Protein AF-A0A3Q9WIP5-F1 (afdb_monomer_lite)

pLDDT: mean 89.81, std 12.36, range [45.12, 98.06]

Structure (mmCIF, N/CA/C/O backbone):
data_AF-A0A3Q9WIP5-F1
#
_entry.id   AF-A0A3Q9WIP5-F1
#
loop_
_atom_site.group_PDB
_atom_site.id
_atom_site.type_symbol
_atom_site.label_atom_id
_atom_site.label_alt_id
_atom_site.label_comp_id
_atom_site.label_asym_id
_atom_site.label_entity_id
_atom_site.label_seq_id
_atom_site.pdbx_PDB_ins_code
_atom_site.Cartn_x
_atom_site.Cartn_y
_atom_site.Cartn_z
_atom_site.occupancy
_atom_site.B_iso_or_equiv
_atom_site.auth_seq_id
_atom_site.auth_comp_id
_atom_site.auth_asym_id
_atom_site.auth_atom_id
_atom_site.pdbx_PDB_model_num
ATOM 1 N N . MET A 1 1 ? 2.973 13.047 14.147 1.00 82.44 1 MET A N 1
ATOM 2 C CA . MET A 1 1 ? 2.414 11.736 13.759 1.00 82.44 1 MET A CA 1
ATOM 3 C C . MET A 1 1 ? 3.281 10.650 14.384 1.00 82.44 1 MET A C 1
ATOM 5 O O . MET A 1 1 ? 4.439 10.556 13.992 1.00 82.44 1 MET A O 1
ATOM 9 N N . PRO A 1 2 ? 2.808 9.922 15.409 1.00 92.81 2 PRO A N 1
ATOM 10 C CA . PRO A 1 2 ? 3.574 8.824 15.997 1.00 92.81 2 PRO A CA 1
ATOM 11 C C . PRO A 1 2 ? 3.644 7.628 15.037 1.00 92.81 2 PRO A C 1
ATOM 13 O O . PRO A 1 2 ? 2.689 7.358 14.314 1.00 92.81 2 PRO A O 1
ATOM 16 N N . VAL A 1 3 ? 4.762 6.899 15.061 1.00 95.12 3 VAL A N 1
ATOM 17 C CA . VAL A 1 3 ? 4.937 5.633 14.336 1.00 95.12 3 VAL A CA 1
ATOM 18 C C . VAL A 1 3 ? 5.280 4.557 15.354 1.00 95.12 3 VAL A C 1
ATOM 20 O O . VAL A 1 3 ? 6.295 4.648 16.039 1.00 95.12 3 VAL A O 1
ATOM 23 N N . ASN A 1 4 ? 4.429 3.539 15.444 1.00 95.50 4 ASN A N 1
ATOM 24 C CA . ASN A 1 4 ? 4.618 2.410 16.346 1.00 95.50 4 ASN A CA 1
ATOM 25 C C . ASN A 1 4 ? 4.940 1.161 15.525 1.00 95.50 4 ASN A C 1
ATOM 27 O O . ASN A 1 4 ? 4.249 0.854 14.558 1.00 95.50 4 ASN A O 1
ATOM 31 N N . SER A 1 5 ? 5.994 0.439 15.910 1.00 93.81 5 SER A N 1
ATOM 32 C CA . SER A 1 5 ? 6.493 -0.725 15.175 1.00 93.81 5 SER A CA 1
ATOM 33 C C . SER A 1 5 ? 6.448 -1.972 16.053 1.00 93.81 5 SER A C 1
ATOM 35 O O . SER A 1 5 ? 7.146 -2.048 17.061 1.00 93.81 5 SER A O 1
ATOM 37 N N . VAL A 1 6 ? 5.685 -2.978 15.627 1.00 94.12 6 VAL A N 1
ATOM 38 C CA . VAL A 1 6 ? 5.534 -4.260 16.331 1.00 94.12 6 VAL A CA 1
ATOM 39 C C . VAL A 1 6 ? 6.345 -5.355 15.627 1.00 94.12 6 VAL A C 1
ATOM 41 O O . VAL A 1 6 ? 6.522 -5.343 14.406 1.00 94.12 6 VAL A O 1
ATOM 44 N N . ARG A 1 7 ? 6.875 -6.308 16.400 1.00 93.19 7 ARG A N 1
ATOM 45 C CA . ARG A 1 7 ? 7.501 -7.538 15.8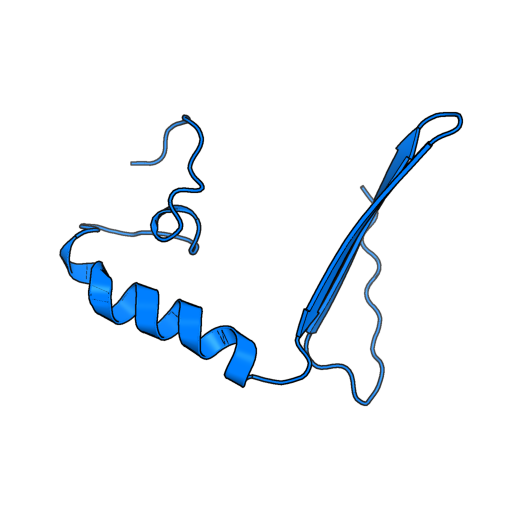96 1.00 93.19 7 ARG A CA 1
ATOM 46 C C . ARG A 1 7 ? 6.718 -8.728 16.434 1.00 93.19 7 ARG A C 1
ATOM 48 O O . ARG A 1 7 ? 6.801 -9.028 17.619 1.00 93.19 7 ARG A O 1
ATOM 55 N N . LEU A 1 8 ? 5.962 -9.392 15.564 1.00 90.00 8 LEU A N 1
ATOM 56 C CA . LEU A 1 8 ? 5.162 -10.562 15.918 1.00 90.00 8 LEU A CA 1
ATOM 57 C C . LEU A 1 8 ? 5.415 -11.684 14.909 1.00 90.00 8 LEU A C 1
ATOM 59 O O . LEU A 1 8 ? 5.474 -11.443 13.704 1.00 90.00 8 LEU A O 1
ATOM 63 N N . ARG A 1 9 ? 5.589 -12.914 15.401 1.00 86.44 9 ARG A N 1
ATOM 64 C CA . ARG A 1 9 ? 5.771 -14.088 14.538 1.00 86.44 9 ARG A CA 1
ATOM 65 C C . ARG A 1 9 ? 4.499 -14.350 13.729 1.00 86.44 9 ARG A C 1
ATOM 67 O O . ARG A 1 9 ? 3.403 -14.223 14.260 1.00 86.44 9 ARG A O 1
ATOM 74 N N . GLY A 1 10 ? 4.664 -14.751 12.470 1.00 83.06 10 GLY A N 1
ATOM 75 C CA . GLY A 1 10 ? 3.553 -15.040 11.554 1.00 83.06 10 GLY A CA 1
ATOM 76 C C . GLY A 1 10 ? 3.028 -13.829 10.778 1.00 83.06 10 GLY A C 1
ATOM 77 O O . GLY A 1 10 ? 2.200 -14.005 9.895 1.00 83.06 10 GLY A O 1
ATOM 78 N N . LEU A 1 11 ? 3.531 -12.624 11.060 1.00 81.31 11 LEU A N 1
ATOM 79 C CA . LEU A 1 11 ? 3.228 -11.412 10.301 1.00 81.31 11 LEU A CA 1
ATOM 80 C C . LEU A 1 11 ? 4.346 -11.139 9.281 1.00 81.31 11 LEU A C 1
ATOM 82 O O . LEU A 1 11 ? 5.511 -11.048 9.673 1.00 81.31 11 LEU A O 1
ATOM 86 N N . THR A 1 12 ? 4.005 -11.000 7.992 1.00 88.25 12 THR A N 1
ATOM 87 C CA . THR A 1 12 ? 4.981 -10.646 6.940 1.00 88.25 12 THR A CA 1
ATOM 88 C C . THR A 1 12 ? 5.143 -9.127 6.853 1.00 88.25 12 THR A C 1
ATOM 90 O O . THR A 1 12 ? 6.201 -8.609 7.208 1.00 88.25 12 THR A O 1
ATOM 93 N N . ALA A 1 13 ? 4.104 -8.397 6.430 1.00 91.19 13 ALA A N 1
ATOM 94 C CA . ALA A 1 13 ? 4.098 -6.933 6.447 1.00 91.19 13 ALA A CA 1
ATOM 95 C C . ALA A 1 13 ? 2.681 -6.406 6.695 1.00 91.19 13 ALA A C 1
ATOM 97 O O . ALA A 1 13 ? 1.778 -6.634 5.897 1.00 91.19 13 ALA A O 1
ATOM 98 N N . HIS A 1 14 ? 2.497 -5.705 7.811 1.00 93.62 14 HIS A N 1
ATOM 99 C CA . HIS A 1 14 ? 1.201 -5.199 8.255 1.00 93.62 14 HIS A CA 1
ATOM 100 C C . HIS A 1 14 ? 1.331 -3.725 8.618 1.00 93.62 14 HIS A C 1
ATOM 102 O O . HIS A 1 14 ? 2.293 -3.331 9.282 1.00 93.62 14 HIS A O 1
ATOM 108 N N . GLN A 1 15 ? 0.358 -2.929 8.191 1.00 95.69 15 GLN A N 1
ATOM 109 C CA . GLN A 1 15 ? 0.293 -1.498 8.453 1.00 95.69 15 GLN A CA 1
ATOM 110 C C . GLN A 1 15 ? -1.142 -1.100 8.780 1.00 95.69 15 GLN A C 1
ATOM 112 O O . GLN A 1 15 ? -2.085 -1.537 8.124 1.00 95.69 15 GLN A O 1
ATOM 117 N N . GLU A 1 16 ? -1.287 -0.205 9.747 1.00 97.19 16 GLU A N 1
ATOM 118 C CA . GLU A 1 16 ? -2.555 0.422 10.086 1.00 97.19 16 GLU A CA 1
ATOM 119 C C . GLU A 1 16 ? -2.339 1.919 10.316 1.00 97.19 16 GLU A C 1
ATOM 121 O O . GLU A 1 16 ? -1.392 2.324 10.993 1.00 97.19 16 GLU A O 1
ATOM 126 N N . VAL A 1 17 ? -3.199 2.740 9.718 1.00 97.62 17 VAL A N 1
ATOM 127 C CA . VAL A 1 17 ? -3.219 4.196 9.867 1.00 97.62 17 VAL A CA 1
ATOM 128 C C . VAL A 1 17 ? -4.550 4.574 10.493 1.00 97.62 17 VAL A C 1
ATOM 130 O O . VAL A 1 17 ? -5.606 4.301 9.924 1.00 97.62 17 VAL A O 1
ATOM 133 N N . LEU A 1 18 ? -4.483 5.205 11.663 1.00 97.00 18 LEU A N 1
ATOM 134 C CA . LEU A 1 18 ? -5.641 5.638 12.437 1.00 97.00 18 LEU A CA 1
ATOM 135 C C . LEU A 1 18 ? -5.775 7.158 12.331 1.00 97.00 18 LEU A C 1
ATOM 137 O O . LEU A 1 18 ? -4.872 7.895 12.731 1.00 97.00 18 LEU A O 1
ATOM 141 N N . LEU A 1 19 ? -6.906 7.619 11.808 1.00 97.38 19 LEU A N 1
ATOM 142 C CA . LEU A 1 19 ? -7.266 9.028 11.678 1.00 97.38 19 LEU A CA 1
ATOM 143 C C . LEU A 1 19 ? -8.520 9.270 12.523 1.00 97.38 19 LEU A C 1
ATOM 145 O O . LEU A 1 19 ? -9.527 8.593 12.335 1.00 97.38 19 LEU A O 1
ATOM 149 N N . GLY A 1 20 ? -8.457 10.189 13.484 1.00 96.62 20 GLY A N 1
ATOM 150 C CA . GLY A 1 20 ? -9.550 10.442 14.427 1.00 96.62 20 GLY A CA 1
ATOM 151 C C . GLY A 1 20 ? -10.000 11.898 14.425 1.00 96.62 20 GLY A C 1
ATOM 152 O O . GLY A 1 20 ? -9.178 12.802 14.275 1.00 96.62 20 GLY A O 1
ATOM 153 N N . SER A 1 21 ? -11.298 12.105 14.629 1.00 96.88 21 SER A N 1
ATOM 154 C CA . SER A 1 21 ? -11.963 13.404 14.777 1.00 96.88 21 SER A CA 1
ATOM 155 C C . SER A 1 21 ? -13.120 13.247 15.789 1.00 96.88 21 SER A C 1
ATOM 157 O O . SER A 1 21 ? -13.507 12.117 16.102 1.00 96.88 21 SER A O 1
ATOM 159 N N . PRO A 1 22 ? -13.638 14.313 16.426 1.00 98.06 22 PRO A N 1
ATOM 160 C CA . PRO A 1 22 ? -14.705 14.173 17.416 1.00 98.06 22 PRO A CA 1
ATOM 161 C C . PRO A 1 22 ? -15.926 13.424 16.861 1.00 98.06 22 PRO A C 1
ATOM 163 O O . PRO A 1 22 ? -16.583 13.884 15.936 1.00 98.06 22 PRO A O 1
ATOM 166 N N . GLY A 1 23 ? -16.243 12.271 17.454 1.00 97.44 23 GLY A N 1
ATOM 167 C CA . GLY A 1 23 ? -17.374 11.438 17.035 1.00 97.44 23 GLY A CA 1
ATOM 168 C C . GLY A 1 23 ? -17.112 10.535 15.824 1.00 97.44 23 GLY A C 1
ATOM 169 O O . GLY A 1 23 ? -18.017 9.797 15.444 1.00 97.44 23 GLY A O 1
ATOM 170 N N . GLU A 1 24 ? -15.904 10.534 15.248 1.00 96.69 24 GLU A N 1
ATOM 171 C CA . GLU A 1 24 ? -15.581 9.711 14.078 1.00 96.69 24 GLU A CA 1
ATOM 172 C C . GLU A 1 24 ? -14.136 9.180 14.068 1.00 96.69 24 GLU A C 1
ATOM 174 O O . GLU A 1 24 ? -13.202 9.757 14.632 1.00 96.69 24 GLU A O 1
ATOM 179 N N . GLN A 1 25 ? -13.942 8.055 13.383 1.00 97.69 25 GLN A N 1
ATOM 180 C CA . GLN A 1 25 ? -12.630 7.463 13.153 1.00 97.69 25 GLN A CA 1
ATOM 181 C C . GLN A 1 25 ? -12.588 6.810 11.772 1.00 97.69 25 GLN A C 1
ATOM 183 O O . GLN A 1 25 ? -13.504 6.084 11.391 1.00 97.69 25 GLN A O 1
ATOM 188 N N . LEU A 1 26 ? -11.487 7.021 11.054 1.00 97.69 26 LEU A N 1
ATOM 189 C CA . LEU A 1 26 ? -11.139 6.316 9.828 1.00 97.69 26 LEU A CA 1
ATOM 190 C C . LEU A 1 26 ? -9.887 5.472 10.074 1.00 97.69 26 LEU A C 1
ATOM 192 O O . LEU A 1 26 ? -8.862 5.972 10.536 1.00 97.69 26 LEU A O 1
ATOM 196 N N . THR A 1 27 ? -9.973 4.192 9.724 1.00 97.88 27 THR A N 1
ATOM 197 C CA . THR A 1 27 ? -8.851 3.253 9.786 1.00 97.88 27 THR A CA 1
ATOM 198 C C . THR A 1 27 ? -8.516 2.772 8.381 1.00 97.88 27 THR A C 1
ATOM 200 O O . THR A 1 27 ? -9.386 2.253 7.685 1.00 97.88 27 THR A O 1
ATOM 203 N N . ILE A 1 28 ? -7.255 2.919 7.973 1.00 97.62 28 ILE A N 1
ATOM 204 C CA . ILE A 1 28 ? -6.725 2.362 6.723 1.00 97.62 28 ILE A CA 1
ATOM 205 C C . ILE A 1 28 ? -5.753 1.249 7.088 1.00 97.62 28 ILE A C 1
ATOM 207 O O . ILE A 1 28 ? -4.738 1.495 7.740 1.00 97.62 28 ILE A O 1
ATOM 211 N N . ARG A 1 29 ? -6.055 0.027 6.657 1.00 96.81 29 ARG A N 1
ATOM 212 C CA . ARG A 1 29 ? -5.292 -1.169 7.008 1.00 96.81 29 ARG A CA 1
ATOM 213 C C . ARG A 1 29 ? -4.799 -1.885 5.755 1.00 96.81 29 ARG A C 1
ATOM 215 O O . ARG A 1 29 ? -5.565 -2.080 4.816 1.00 96.81 29 ARG A O 1
ATOM 222 N N . HIS A 1 30 ? -3.533 -2.293 5.762 1.00 96.12 30 HIS A N 1
ATOM 223 C CA . HIS A 1 30 ? -2.924 -3.112 4.719 1.00 96.12 30 HIS A CA 1
ATOM 224 C C . HIS A 1 30 ? -2.215 -4.312 5.346 1.00 96.12 30 HIS A C 1
ATOM 226 O O . HIS A 1 30 ? -1.311 -4.152 6.169 1.00 96.12 30 HIS A O 1
ATOM 232 N N . ASP A 1 31 ? -2.613 -5.506 4.915 1.00 94.50 31 ASP A N 1
ATOM 233 C CA . ASP A 1 31 ? -2.067 -6.777 5.368 1.00 94.50 31 ASP A CA 1
ATOM 234 C C . ASP A 1 31 ? -1.468 -7.529 4.173 1.00 94.50 31 ASP A C 1
ATOM 236 O O . ASP A 1 31 ? -2.169 -7.906 3.237 1.00 94.50 31 ASP A O 1
ATOM 240 N N . SER A 1 32 ? -0.161 -7.771 4.205 1.00 92.31 32 SER A N 1
ATOM 241 C CA . SER A 1 32 ? 0.505 -8.723 3.317 1.00 92.31 32 SER A CA 1
ATOM 242 C C . SER A 1 32 ? 0.812 -9.986 4.101 1.00 92.31 32 SER A C 1
ATOM 244 O O . SER A 1 32 ? 1.650 -9.969 5.003 1.00 92.31 32 SER A O 1
ATOM 246 N N . PHE A 1 33 ? 0.135 -11.079 3.751 1.00 90.38 33 PHE A N 1
ATOM 247 C CA . PHE A 1 33 ? 0.311 -12.377 4.403 1.00 90.38 33 PHE A CA 1
ATOM 248 C C . PHE A 1 33 ? 1.526 -13.136 3.861 1.00 90.38 33 PHE A C 1
ATOM 250 O O . PHE A 1 33 ? 2.277 -13.733 4.632 1.00 90.38 33 PHE A O 1
ATOM 257 N N . ASP A 1 34 ? 1.781 -13.046 2.557 1.00 90.81 34 ASP A N 1
ATOM 258 C CA . ASP A 1 34 ? 2.928 -13.660 1.893 1.00 90.81 34 ASP A CA 1
ATOM 259 C C . ASP A 1 34 ? 3.546 -12.725 0.839 1.00 90.81 34 ASP A C 1
ATOM 261 O O . ASP A 1 34 ? 3.057 -11.626 0.588 1.00 90.81 34 ASP A O 1
ATOM 265 N N . ARG A 1 35 ? 4.661 -13.154 0.235 1.00 90.31 35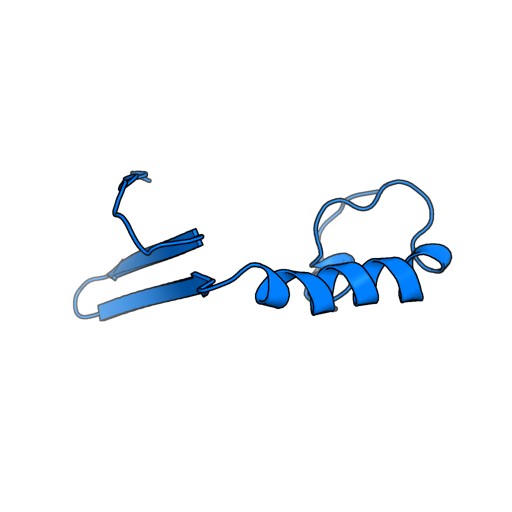 ARG A N 1
ATOM 266 C CA . ARG A 1 35 ? 5.392 -12.365 -0.772 1.00 90.31 35 ARG A CA 1
ATOM 267 C C . ARG A 1 35 ? 4.737 -12.361 -2.154 1.00 90.31 35 ARG A C 1
ATOM 269 O O . ARG A 1 35 ? 5.119 -11.542 -2.988 1.00 90.31 35 ARG A O 1
ATOM 276 N N . ALA A 1 36 ? 3.796 -13.263 -2.427 1.00 94.88 36 ALA A N 1
ATOM 277 C CA . ALA A 1 36 ? 3.106 -13.302 -3.709 1.00 94.88 36 ALA A CA 1
ATOM 278 C C . ALA A 1 36 ? 2.233 -12.054 -3.909 1.00 94.88 36 ALA A C 1
ATOM 280 O O . ALA A 1 36 ? 2.037 -11.647 -5.054 1.00 94.88 36 ALA A O 1
ATOM 281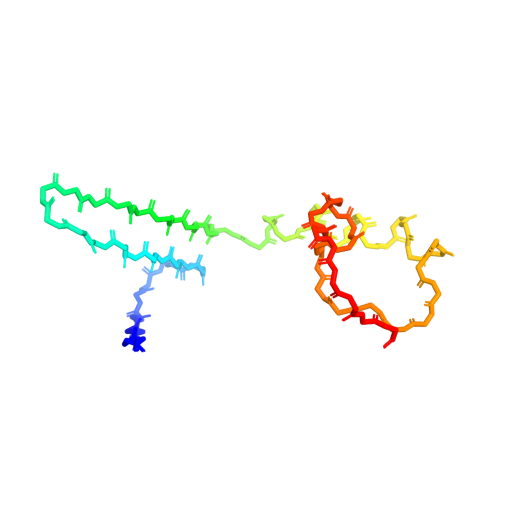 N N . SER A 1 37 ? 1.811 -11.387 -2.824 1.00 93.50 37 SER A N 1
ATOM 282 C CA . SER A 1 37 ? 1.079 -10.112 -2.876 1.00 93.50 37 SER A CA 1
ATOM 283 C C . SER A 1 37 ? 1.821 -9.006 -3.638 1.00 93.50 37 SER A C 1
ATOM 285 O O . SER A 1 37 ? 1.185 -8.132 -4.223 1.00 93.50 37 SER A O 1
ATOM 287 N N . PHE A 1 38 ? 3.156 -9.055 -3.694 1.00 94.75 38 PHE A N 1
ATOM 288 C CA . PHE A 1 38 ? 3.971 -8.050 -4.384 1.00 94.75 38 PHE A CA 1
ATOM 289 C C . PHE A 1 38 ? 4.120 -8.320 -5.887 1.00 94.75 38 PHE A C 1
ATOM 291 O O . PHE A 1 38 ? 4.370 -7.398 -6.668 1.00 94.75 38 PHE A O 1
ATOM 298 N N . MET A 1 39 ? 3.971 -9.577 -6.315 1.00 97.50 39 MET A N 1
ATOM 299 C CA . MET A 1 39 ? 4.277 -9.997 -7.685 1.00 97.50 39 MET A CA 1
ATOM 300 C C . MET A 1 39 ? 3.415 -9.324 -8.761 1.00 97.50 39 MET A C 1
ATOM 302 O O . MET A 1 39 ? 3.976 -8.982 -9.804 1.00 97.50 39 MET A O 1
ATOM 306 N N . PRO A 1 40 ? 2.108 -9.064 -8.554 1.00 97.00 40 PRO A N 1
ATOM 307 C CA . PRO A 1 40 ? 1.318 -8.294 -9.511 1.00 97.00 40 PRO A CA 1
ATOM 308 C C . PRO A 1 40 ? 1.912 -6.911 -9.803 1.00 97.00 40 PRO A C 1
ATOM 310 O O . PRO A 1 40 ? 1.998 -6.530 -10.969 1.00 97.00 40 PRO A O 1
ATOM 313 N N . GLY A 1 41 ? 2.393 -6.203 -8.774 1.00 96.25 41 GLY A N 1
ATOM 314 C CA . GLY A 1 41 ? 3.036 -4.893 -8.921 1.00 96.25 41 GLY A CA 1
ATOM 315 C C . GLY A 1 41 ? 4.374 -4.970 -9.659 1.00 96.25 41 GLY A C 1
ATOM 316 O O . GLY A 1 41 ? 4.635 -4.172 -10.555 1.00 96.25 41 GLY A O 1
ATOM 317 N N . VAL A 1 42 ? 5.192 -5.985 -9.360 1.00 97.12 42 VAL A N 1
ATOM 318 C CA . VAL A 1 42 ? 6.456 -6.234 -10.078 1.00 97.12 42 VAL A CA 1
ATOM 319 C C . VAL A 1 42 ? 6.201 -6.507 -11.560 1.00 97.12 42 VAL A C 1
ATOM 321 O O . VAL A 1 42 ? 6.835 -5.912 -12.429 1.00 97.12 42 VAL A O 1
ATOM 324 N N . LEU A 1 43 ? 5.254 -7.395 -11.864 1.00 97.94 43 LEU A N 1
ATOM 325 C CA . LEU A 1 43 ? 4.923 -7.754 -13.238 1.00 97.94 43 LEU A CA 1
ATOM 326 C C . LEU A 1 43 ? 4.283 -6.594 -14.009 1.00 97.94 43 LEU A C 1
ATOM 328 O O . LEU A 1 43 ? 4.505 -6.488 -15.213 1.00 97.94 43 LEU A O 1
ATOM 332 N N . LEU A 1 44 ? 3.495 -5.745 -13.341 1.00 96.75 44 LEU A N 1
ATOM 333 C CA . LEU A 1 44 ? 2.994 -4.499 -13.917 1.00 96.75 44 LEU A CA 1
ATOM 334 C C . LEU A 1 44 ? 4.169 -3.620 -14.347 1.00 96.75 44 LEU A C 1
ATOM 336 O O . LEU A 1 44 ? 4.296 -3.353 -15.538 1.00 96.75 44 LEU A O 1
ATOM 340 N N . GLY A 1 45 ? 5.076 -3.297 -13.420 1.00 95.81 45 GLY A N 1
ATOM 341 C CA . GLY A 1 45 ? 6.254 -2.480 -13.710 1.00 95.81 45 GLY A CA 1
ATOM 342 C C . GLY A 1 45 ? 7.080 -3.033 -14.873 1.00 95.81 45 GLY A C 1
ATOM 343 O O . GLY A 1 45 ? 7.370 -2.304 -15.814 1.00 95.81 45 GLY A O 1
ATOM 344 N N . ILE A 1 46 ? 7.381 -4.338 -14.880 1.00 97.12 46 ILE A N 1
ATOM 345 C CA . ILE A 1 46 ? 8.139 -4.978 -15.972 1.00 97.12 46 ILE A CA 1
ATOM 346 C C . ILE A 1 46 ? 7.430 -4.827 -17.325 1.00 97.12 46 ILE A C 1
ATOM 348 O O . ILE A 1 46 ? 8.081 -4.545 -18.329 1.00 97.12 46 ILE A O 1
ATOM 352 N N . ARG A 1 47 ? 6.107 -5.024 -17.377 1.00 96.94 47 ARG A N 1
ATOM 353 C CA . ARG A 1 47 ? 5.354 -4.991 -18.640 1.00 96.94 47 ARG A CA 1
ATOM 354 C C . ARG A 1 47 ? 5.194 -3.585 -19.216 1.00 96.94 47 ARG A C 1
ATOM 356 O O . ARG A 1 47 ? 5.077 -3.463 -20.431 1.00 96.94 47 ARG A O 1
ATOM 363 N N . SER A 1 48 ? 5.187 -2.548 -18.382 1.00 95.25 48 SER A N 1
ATOM 364 C CA . SER A 1 48 ? 4.934 -1.163 -18.807 1.00 95.25 48 SER A CA 1
ATOM 365 C C . SER A 1 48 ? 6.147 -0.235 -18.700 1.00 95.25 48 SER A C 1
ATOM 367 O O . SER A 1 48 ? 6.038 0.931 -19.072 1.00 95.25 48 SER A O 1
ATOM 369 N N . VAL A 1 49 ? 7.311 -0.711 -18.240 1.00 94.94 49 VAL A N 1
ATOM 370 C CA . VAL A 1 49 ? 8.507 0.132 -18.016 1.00 94.94 49 VAL A CA 1
ATOM 371 C C . VAL A 1 49 ? 8.925 0.933 -19.252 1.00 94.94 49 VAL A C 1
ATOM 373 O O . VAL A 1 49 ? 9.317 2.087 -19.134 1.00 94.94 49 VAL A O 1
ATOM 376 N N . ALA A 1 50 ? 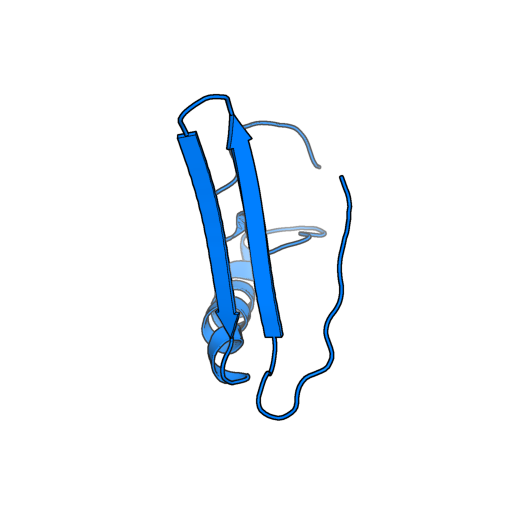8.775 0.371 -20.456 1.00 95.25 50 ALA A N 1
ATOM 377 C CA . ALA A 1 50 ? 9.142 1.050 -21.702 1.00 95.25 50 ALA A CA 1
ATOM 378 C C . ALA A 1 50 ? 8.330 2.335 -21.966 1.00 95.25 50 ALA A C 1
ATOM 380 O O . ALA A 1 50 ? 8.763 3.186 -22.737 1.00 95.25 50 ALA A O 1
ATOM 381 N N . GLN A 1 51 ? 7.164 2.480 -21.329 1.00 92.88 51 GLN A N 1
ATOM 382 C CA . GLN A 1 51 ? 6.296 3.657 -21.434 1.00 92.88 51 GLN A CA 1
ATOM 383 C C . GLN A 1 51 ? 6.668 4.760 -20.426 1.00 92.88 51 GLN A C 1
ATOM 385 O O . GLN A 1 51 ? 6.138 5.863 -20.513 1.00 92.88 51 GLN A O 1
ATOM 390 N N . HIS A 1 52 ? 7.586 4.481 -19.496 1.00 90.12 52 HIS A N 1
ATOM 391 C CA . HIS A 1 52 ? 7.961 5.360 -18.389 1.00 90.12 52 HIS A CA 1
ATOM 392 C C . HIS A 1 52 ? 9.460 5.701 -18.485 1.00 90.12 52 HIS A C 1
ATOM 394 O O . HIS A 1 52 ? 10.281 5.107 -17.784 1.00 90.12 52 HIS A O 1
ATOM 400 N N . PRO A 1 53 ? 9.862 6.605 -19.401 1.00 90.31 53 PRO A N 1
ATOM 401 C CA . PRO A 1 53 ? 11.266 6.947 -19.592 1.00 90.31 53 PRO A CA 1
ATOM 402 C C . PRO A 1 53 ? 11.834 7.697 -18.381 1.00 90.31 53 PRO A C 1
ATOM 404 O O . PRO A 1 53 ? 11.161 8.518 -17.763 1.00 90.31 53 PRO A O 1
ATOM 407 N N . GLY A 1 54 ? 13.115 7.471 -18.093 1.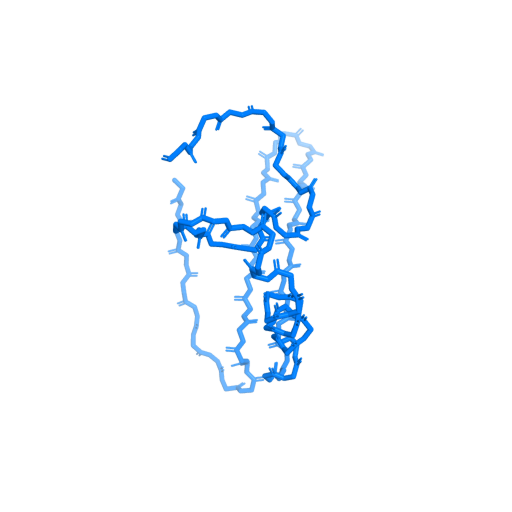00 91.38 54 GLY A N 1
ATOM 408 C CA . GLY A 1 54 ? 13.789 8.078 -16.947 1.00 91.38 54 GLY A CA 1
ATOM 409 C C . GLY A 1 54 ? 13.624 7.254 -15.671 1.00 91.38 54 GLY A C 1
ATOM 410 O O . GLY A 1 54 ? 13.577 6.026 -15.719 1.00 91.38 54 GLY A O 1
ATOM 411 N N . LEU A 1 55 ? 13.608 7.930 -14.522 1.00 93.19 55 LEU A N 1
ATOM 412 C CA . LEU A 1 55 ? 13.470 7.292 -13.216 1.00 93.19 55 LEU A CA 1
ATOM 413 C C . LEU A 1 55 ? 12.044 7.476 -12.698 1.00 93.19 55 LEU A C 1
ATOM 415 O O . LEU A 1 55 ? 11.631 8.591 -12.399 1.00 93.19 55 LEU A O 1
ATOM 419 N N . THR A 1 56 ? 11.324 6.373 -12.522 1.00 91.62 56 THR A N 1
ATOM 420 C CA . THR A 1 56 ? 10.040 6.359 -11.810 1.00 91.62 56 THR A CA 1
ATOM 421 C C . THR A 1 56 ? 10.236 5.773 -10.416 1.00 91.62 56 THR A C 1
ATOM 423 O O . THR A 1 56 ? 10.823 4.701 -10.269 1.00 91.62 56 THR A O 1
ATOM 426 N N . VAL A 1 57 ? 9.738 6.466 -9.389 1.00 93.00 57 VAL A N 1
ATOM 427 C CA . VAL A 1 57 ? 9.774 6.015 -7.990 1.00 93.00 57 VAL A CA 1
ATOM 428 C C . VAL A 1 57 ? 8.355 5.693 -7.532 1.00 93.00 57 VAL A C 1
ATOM 430 O O . VAL A 1 57 ? 7.464 6.528 -7.647 1.00 93.00 57 VAL A O 1
ATOM 433 N N . GLY A 1 58 ? 8.162 4.491 -6.984 1.00 92.06 58 GLY A N 1
ATOM 434 C CA . GLY A 1 58 ? 6.850 4.003 -6.553 1.00 92.06 58 GLY A CA 1
ATOM 435 C C . GLY A 1 58 ? 6.029 3.370 -7.681 1.00 92.06 58 GLY A C 1
ATOM 436 O O . GLY A 1 58 ? 6.438 3.353 -8.842 1.00 92.06 58 GLY A O 1
ATOM 437 N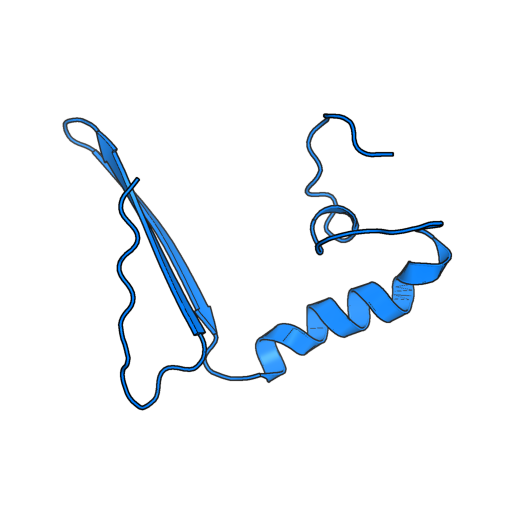 N . LEU A 1 59 ? 4.873 2.808 -7.316 1.00 93.94 59 LEU A N 1
ATOM 438 C CA . LEU A 1 59 ? 3.934 2.181 -8.256 1.00 93.94 59 LEU A CA 1
ATOM 439 C C . LEU A 1 59 ? 2.757 3.091 -8.625 1.00 93.94 59 LEU A C 1
ATOM 441 O O . LEU A 1 59 ? 2.018 2.764 -9.545 1.00 93.94 59 LEU A O 1
ATOM 445 N N . ASP A 1 60 ? 2.589 4.240 -7.970 1.00 92.00 60 ASP A N 1
ATOM 446 C CA . ASP A 1 60 ? 1.434 5.125 -8.166 1.00 92.00 60 ASP A CA 1
ATOM 447 C C . ASP A 1 60 ? 1.313 5.630 -9.612 1.00 92.00 60 ASP A C 1
ATOM 449 O O . ASP A 1 60 ? 0.210 5.709 -10.149 1.00 92.00 60 ASP A O 1
ATOM 453 N N . GLY A 1 61 ? 2.452 5.897 -10.267 1.00 87.69 61 GLY A N 1
ATOM 454 C CA . GLY A 1 61 ? 2.516 6.270 -11.687 1.00 87.69 61 GLY A CA 1
ATOM 455 C C . GLY A 1 61 ? 2.121 5.149 -12.652 1.00 87.69 61 GLY A C 1
ATOM 456 O O . GLY A 1 61 ? 1.723 5.432 -13.771 1.00 87.69 61 GLY A O 1
ATOM 457 N N . TYR A 1 62 ? 2.178 3.891 -12.208 1.00 91.25 62 TYR A N 1
ATOM 458 C CA . TYR A 1 62 ? 1.746 2.721 -12.975 1.00 91.25 62 TYR A CA 1
ATOM 459 C C . TYR A 1 62 ? 0.280 2.340 -12.716 1.00 91.25 62 TYR A C 1
ATOM 461 O O . TYR A 1 62 ? -0.270 1.511 -13.437 1.00 91.25 62 TYR A O 1
ATOM 469 N N . LEU A 1 63 ? -0.330 2.890 -11.661 1.00 91.38 63 LEU A N 1
ATOM 470 C CA . LEU A 1 63 ? -1.689 2.577 -11.202 1.00 91.38 63 LEU A CA 1
ATOM 471 C C . LEU A 1 63 ? -2.687 3.711 -11.484 1.00 91.38 63 LEU A C 1
ATOM 473 O O . LEU A 1 63 ? -3.794 3.685 -10.953 1.00 91.38 63 LEU A O 1
ATOM 477 N N . ASP A 1 64 ? -2.290 4.713 -12.272 1.00 87.19 64 ASP A N 1
ATOM 478 C CA . ASP A 1 64 ? -3.078 5.919 -12.565 1.00 87.19 64 ASP A CA 1
ATOM 479 C C . ASP A 1 64 ? -3.543 6.679 -11.305 1.00 87.19 64 ASP A C 1
ATOM 481 O O . ASP A 1 64 ? -4.537 7.403 -11.317 1.00 87.19 64 ASP A O 1
ATOM 485 N N . LEU A 1 65 ? -2.809 6.544 -10.193 1.00 88.06 65 LEU A N 1
ATOM 486 C CA . LEU A 1 65 ? -3.148 7.171 -8.907 1.00 88.06 65 LEU A CA 1
ATOM 487 C C . LEU A 1 65 ? -2.535 8.568 -8.741 1.00 88.06 65 LEU A C 1
ATOM 489 O O . LEU A 1 65 ? -2.725 9.225 -7.714 1.00 88.06 65 LEU A O 1
ATOM 493 N N . GLN A 1 66 ? -1.806 9.055 -9.745 1.00 76.19 66 GLN A N 1
ATOM 494 C CA . GLN A 1 66 ? -1.194 10.378 -9.699 1.00 76.19 66 GLN A CA 1
ATOM 495 C C . GLN A 1 66 ? -2.227 11.475 -9.959 1.00 76.19 66 GLN A C 1
ATOM 497 O O . GLN A 1 66 ? -2.489 11.883 -11.088 1.00 76.19 66 GLN A O 1
ATOM 502 N N . THR A 1 67 ? -2.788 12.003 -8.874 1.00 56.22 67 THR A N 1
ATOM 503 C CA . THR A 1 67 ? -3.593 13.225 -8.916 1.00 56.22 67 THR A CA 1
ATOM 504 C C . THR A 1 67 ? -2.651 14.436 -8.900 1.00 56.22 67 THR A C 1
ATOM 506 O O . THR A 1 67 ? -2.117 14.780 -7.855 1.00 56.22 67 THR A O 1
ATOM 509 N N . GLY A 1 68 ? -2.406 15.029 -10.074 1.00 59.41 68 GLY A N 1
ATOM 510 C CA . GLY A 1 68 ? -1.785 16.343 -10.329 1.00 59.41 68 GLY A CA 1
ATOM 511 C C . GLY A 1 68 ? -0.812 16.939 -9.292 1.00 59.41 68 GLY A C 1
ATOM 512 O O . GLY A 1 68 ? -1.240 17.576 -8.335 1.00 59.41 68 GLY A O 1
ATOM 513 N N . GLY A 1 69 ? 0.496 16.883 -9.578 1.00 48.66 69 GLY A N 1
ATOM 514 C CA . GLY A 1 69 ? 1.511 17.678 -8.874 1.00 48.66 69 GLY A CA 1
ATOM 515 C C . GLY A 1 69 ? 2.947 17.186 -9.077 1.00 48.66 69 GLY A C 1
ATOM 516 O O . GLY A 1 69 ? 3.408 16.335 -8.335 1.00 48.66 69 GLY A O 1
ATOM 517 N N . THR A 1 70 ? 3.626 17.750 -10.081 1.00 48.94 70 THR A N 1
ATOM 518 C CA . THR A 1 70 ? 5.088 17.874 -10.284 1.00 48.94 70 THR A CA 1
ATOM 519 C C . THR A 1 70 ? 6.021 16.771 -9.758 1.00 48.94 70 THR A C 1
ATOM 521 O O . THR A 1 70 ? 6.317 16.694 -8.570 1.00 48.94 70 THR A O 1
ATOM 524 N N . GLY A 1 71 ? 6.665 16.072 -10.694 1.00 51.09 71 GLY A N 1
ATOM 525 C CA . GLY A 1 71 ? 7.880 15.297 -10.440 1.00 51.09 71 GLY A CA 1
ATOM 526 C C . GLY A 1 71 ? 8.480 14.759 -11.734 1.00 51.09 71 GLY A C 1
ATOM 527 O O . GLY A 1 71 ? 8.371 13.570 -12.006 1.00 51.09 71 GLY A O 1
ATOM 528 N N . ARG A 1 72 ? 9.031 15.663 -12.554 1.00 45.12 72 ARG A N 1
ATOM 529 C CA . ARG A 1 72 ? 10.042 15.296 -13.556 1.00 45.12 72 ARG A CA 1
ATOM 530 C C . ARG A 1 72 ? 11.277 14.719 -12.874 1.00 45.12 72 ARG A C 1
ATOM 532 O O . ARG A 1 72 ? 11.564 15.179 -11.746 1.00 45.12 72 ARG A O 1
#

Radius of gyration: 16.55 Å; chains: 1; bounding box: 31×33×39 Å

Secondary structure (DSSP, 8-state):
--------TT-SEEEEEEEEETTEEEEEEEEE-SGGGGHHHHHHHHHHGGGS-S---SSGGGTT---S----

Sequence (72 aa):
MPVNSVRLRGLTAHQEVLLGSPGEQLTIRHDSFDRASFMPGVLLGIRSVAQHPGLTVGLDGYLDLQTGGTGR

Foldseek 3Di:
DDDDDDDDPQADDKDWDWDDDVPDIDIDIDGDRDPVVCVVLVVLCVVCVVVPPDDDDDSCVSVVVDDDDDDD